Protein AF-A0A8T3DEP7-F1 (afdb_monomer)

Radius of gyration: 29.27 Å; Cα contacts (8 Å, |Δi|>4): 105; chains: 1; bounding box: 73×45×66 Å

Secondary structure (DSSP, 8-state):
-HHHHHHHHHHHHHHHHHHHHHHHHHHHHHHH--BS---TT-S---BHHHHHHHHHHHHHHHHHHHHHHHHHHHHSSPP---S-EEEEEEESS--HHHHHHHHHHHHT---TTEEEEEEE---SGGGHHHHHHHHHHH-TTT--------BTTB--TT--HHHHHHHHHHHHTT-

InterPro domains:
  IPR029044 Nucleotide-diphospho-sugar transferases [G3DSA:3.90.550.10] (83-160)
  IPR029044 Nucleotide-diphospho-sugar transferases [SSF53448] (77-148)

Mean predicted aligned error: 16.48 Å

Solvent-accessible surface area (backbone atoms only — not comparable to full-atom values): 10729 Å² total; per-residue (Å²): 112,73,68,58,53,51,52,52,50,52,48,52,53,50,54,50,53,50,52,51,52,49,52,52,50,46,53,51,36,63,75,63,64,56,62,77,41,83,55,102,75,78,84,60,68,60,21,60,48,52,55,54,52,50,54,50,53,51,53,52,50,50,51,53,52,52,50,52,53,51,52,55,58,60,66,69,53,81,81,77,76,84,54,76,41,78,46,78,45,80,45,62,95,62,58,68,69,58,52,50,52,50,51,54,54,59,69,66,55,87,62,64,59,64,43,82,46,78,46,68,77,61,90,51,84,86,46,51,60,61,56,52,52,46,34,67,72,65,30,71,93,74,46,89,80,82,83,78,75,58,47,102,88,44,82,45,98,81,78,50,74,63,63,57,51,52,51,51,49,61,56,58,77,71,109

Sequence (175 aa):
MKCEKVITYLRVVGTTLFGVSLLVGISTAYIMGYQFITTEHNYFSFGLYGAILVTHLIIQSLFALLEHRKMKRSLETPIKLNKTLALCIAAYQEDPNYLRKCLISVKRLTYPGIKVIMVIDGNGEDDNYMMDIFRDVMGRDKAATYIWKSNYHHRGPEESDEAYLESLQQVSAWS

pLDDT: mean 70.3, std 13.43, range [36.12, 89.25]

Structure (mmCIF, N/CA/C/O backbone):
data_AF-A0A8T3DEP7-F1
#
_entry.id   AF-A0A8T3DEP7-F1
#
loop_
_atom_site.group_PDB
_atom_site.id
_atom_site.type_symbol
_atom_site.label_atom_id
_atom_site.label_alt_id
_atom_site.label_comp_id
_atom_site.label_asym_id
_atom_site.label_entity_id
_atom_site.label_seq_id
_atom_site.pdbx_PDB_ins_code
_atom_site.Cartn_x
_atom_site.Cartn_y
_atom_site.Cartn_z
_atom_site.occupancy
_atom_site.B_iso_or_equiv
_atom_site.auth_seq_id
_atom_site.auth_comp_id
_atom_site.auth_asym_id
_atom_site.auth_atom_id
_atom_site.pdbx_PDB_model_num
ATOM 1 N N . MET A 1 1 ? -17.590 3.681 -16.518 1.00 52.22 1 MET A N 1
ATOM 2 C CA . MET A 1 1 ? -17.838 2.258 -16.864 1.00 52.22 1 MET A CA 1
ATOM 3 C C . MET A 1 1 ? -17.394 1.842 -18.274 1.00 52.22 1 MET A C 1
ATOM 5 O O . MET A 1 1 ? -16.399 1.138 -18.355 1.00 52.22 1 MET A O 1
ATOM 9 N N . LYS A 1 2 ? -18.054 2.218 -19.392 1.00 54.16 2 LYS A N 1
ATOM 10 C CA . LYS A 1 2 ? -17.603 1.780 -20.746 1.00 54.16 2 LYS A CA 1
ATOM 11 C C . LYS A 1 2 ? -16.251 2.389 -21.162 1.00 54.16 2 LYS A C 1
ATOM 13 O O . LYS A 1 2 ? -15.395 1.673 -21.666 1.00 54.16 2 LYS A O 1
ATOM 18 N N . CYS A 1 3 ? -16.036 3.674 -20.875 1.00 56.22 3 CYS A N 1
ATOM 19 C CA . CYS A 1 3 ? -14.812 4.396 -21.249 1.00 56.22 3 CYS A CA 1
ATOM 20 C C . CYS A 1 3 ? -13.556 3.892 -20.503 1.00 56.22 3 CYS A C 1
ATOM 22 O O . CYS A 1 3 ? -12.498 3.741 -21.099 1.00 56.22 3 CYS A O 1
ATOM 24 N N . GLU A 1 4 ? -13.682 3.528 -19.222 1.00 66.62 4 GLU A N 1
ATOM 25 C CA . GLU A 1 4 ? -12.564 2.980 -18.432 1.00 66.62 4 GLU A CA 1
ATOM 26 C C . GLU A 1 4 ? -12.125 1.603 -18.920 1.00 66.62 4 GLU A C 1
ATOM 28 O O . GLU A 1 4 ? -10.931 1.337 -19.007 1.00 66.62 4 GLU A O 1
ATOM 33 N N . LYS A 1 5 ? -13.076 0.739 -19.300 1.00 71.62 5 LYS A N 1
ATOM 34 C CA . LYS A 1 5 ? -12.745 -0.561 -19.894 1.00 71.62 5 LYS A CA 1
ATOM 35 C C . LYS A 1 5 ? -11.987 -0.377 -21.208 1.00 71.62 5 LYS A C 1
ATOM 37 O O . LYS A 1 5 ? -10.967 -1.024 -21.397 1.00 71.62 5 LYS A O 1
ATOM 42 N N . VAL A 1 6 ? -12.428 0.543 -22.070 1.00 77.00 6 VAL A N 1
ATOM 43 C CA . VAL A 1 6 ? -11.753 0.855 -23.345 1.00 77.00 6 VAL A CA 1
ATOM 44 C C . VAL A 1 6 ? -10.330 1.367 -23.121 1.00 77.00 6 VAL A C 1
ATOM 46 O O . VAL A 1 6 ? -9.413 0.892 -23.781 1.00 77.00 6 VAL A O 1
ATOM 49 N N . ILE A 1 7 ? -10.117 2.266 -22.157 1.00 75.94 7 ILE A N 1
ATOM 50 C CA . ILE A 1 7 ? -8.778 2.770 -21.810 1.00 75.94 7 ILE A CA 1
ATOM 51 C C . ILE A 1 7 ? -7.882 1.641 -21.283 1.00 75.94 7 ILE A C 1
ATOM 53 O O . ILE A 1 7 ? -6.716 1.554 -21.664 1.00 75.94 7 ILE A O 1
ATOM 57 N N . THR A 1 8 ? -8.419 0.746 -20.453 1.00 75.44 8 THR A N 1
ATOM 58 C CA . THR A 1 8 ? -7.675 -0.416 -19.949 1.00 75.44 8 THR A CA 1
ATOM 59 C C . THR A 1 8 ? -7.303 -1.378 -21.075 1.00 75.44 8 THR A C 1
ATOM 61 O O . THR A 1 8 ? -6.145 -1.779 -21.162 1.00 75.44 8 THR A O 1
ATOM 64 N N . TYR A 1 9 ? -8.232 -1.698 -21.980 1.00 81.81 9 TYR A N 1
ATOM 65 C CA . TYR A 1 9 ? -7.941 -2.541 -23.143 1.00 81.81 9 TYR A CA 1
ATOM 66 C C . TYR A 1 9 ? -6.912 -1.894 -24.071 1.00 81.81 9 TYR A C 1
ATOM 68 O O . TYR A 1 9 ? -5.957 -2.555 -24.467 1.00 81.81 9 TYR A O 1
ATOM 76 N N . LEU A 1 10 ? -7.045 -0.596 -24.357 1.00 82.38 10 LEU A N 1
ATOM 77 C CA . LEU A 1 10 ? -6.084 0.152 -25.167 1.00 82.38 10 LEU A CA 1
ATOM 78 C C . LEU A 1 10 ? -4.687 0.135 -24.532 1.00 82.38 10 LEU A C 1
ATOM 80 O O . LEU A 1 10 ? -3.691 -0.034 -25.231 1.00 82.38 10 LEU A O 1
ATOM 84 N N . ARG A 1 11 ? -4.608 0.256 -23.202 1.00 80.56 11 ARG A N 1
ATOM 85 C CA . ARG A 1 11 ? -3.347 0.186 -22.458 1.00 80.56 11 ARG A CA 1
ATOM 86 C C . ARG A 1 11 ? -2.716 -1.201 -22.551 1.00 80.56 11 ARG A C 1
ATOM 88 O O . ARG A 1 11 ? -1.531 -1.281 -22.840 1.00 80.56 11 ARG A O 1
ATOM 95 N N . VAL A 1 12 ? -3.492 -2.270 -22.356 1.00 83.12 12 VAL A N 1
ATOM 96 C CA . VAL A 1 12 ? -3.001 -3.659 -22.434 1.00 83.12 12 VAL A CA 1
ATOM 97 C C . VAL A 1 12 ? -2.532 -4.003 -23.848 1.00 83.12 12 VAL A C 1
ATOM 99 O O . VAL A 1 12 ? -1.442 -4.549 -24.023 1.00 83.12 12 VAL A O 1
ATOM 102 N N . VAL A 1 13 ? -3.317 -3.647 -24.866 1.00 87.19 13 VAL A N 1
ATOM 103 C CA . VAL A 1 13 ? -2.948 -3.853 -26.274 1.00 87.19 13 VAL A CA 1
ATOM 104 C C . VAL A 1 13 ? -1.714 -3.020 -26.628 1.00 87.19 13 VAL A C 1
ATOM 106 O O . VAL A 1 13 ? -0.786 -3.529 -27.243 1.00 87.19 13 VAL A O 1
ATOM 109 N N . GLY A 1 14 ? -1.640 -1.768 -26.172 1.00 80.88 14 GLY A N 1
ATOM 110 C CA . GLY A 1 14 ? -0.477 -0.910 -26.392 1.00 80.88 14 GLY A CA 1
ATOM 111 C C . GLY A 1 14 ? 0.804 -1.456 -25.754 1.00 80.88 14 GLY A C 1
ATOM 112 O O . GLY A 1 14 ? 1.837 -1.514 -26.418 1.00 80.88 14 GLY A O 1
ATOM 113 N N . THR A 1 15 ? 0.755 -1.903 -24.494 1.00 83.19 15 THR A N 1
ATOM 114 C CA . THR A 1 15 ? 1.945 -2.433 -23.805 1.00 83.19 15 THR A CA 1
ATOM 115 C C . THR A 1 15 ? 2.404 -3.766 -24.383 1.00 83.19 15 THR A C 1
ATOM 117 O O . THR A 1 15 ? 3.606 -3.996 -24.496 1.00 83.19 15 THR A O 1
ATOM 120 N N . THR A 1 16 ? 1.467 -4.633 -24.782 1.00 82.19 16 THR A N 1
ATOM 121 C CA . THR A 1 16 ? 1.795 -5.917 -25.423 1.00 82.19 16 THR A CA 1
ATOM 122 C C . THR A 1 16 ? 2.392 -5.712 -26.813 1.00 82.19 16 THR A C 1
ATOM 124 O O . THR A 1 16 ? 3.444 -6.272 -27.106 1.00 82.19 16 THR A O 1
ATOM 127 N N . LEU A 1 17 ? 1.796 -4.849 -27.640 1.00 83.81 17 LEU A N 1
ATOM 128 C CA . LEU A 1 17 ? 2.276 -4.566 -28.995 1.00 83.81 17 LEU A CA 1
ATOM 129 C C . LEU A 1 17 ? 3.646 -3.871 -28.981 1.00 83.81 17 LEU A C 1
ATOM 131 O O . LEU A 1 17 ? 4.519 -4.215 -29.776 1.00 83.81 17 LEU A O 1
ATOM 135 N N . PHE A 1 18 ? 3.882 -2.965 -28.028 1.00 81.50 18 PHE A N 1
ATOM 136 C CA . PHE A 1 18 ? 5.202 -2.374 -27.810 1.00 81.50 18 PHE A CA 1
ATOM 137 C C . PHE A 1 18 ? 6.243 -3.417 -27.382 1.00 81.50 18 PHE A C 1
ATOM 139 O O . PHE A 1 18 ? 7.342 -3.430 -27.929 1.00 81.50 18 PHE A O 1
ATOM 146 N N . GLY A 1 19 ? 5.894 -4.324 -26.462 1.00 81.81 19 GLY A N 1
ATOM 147 C CA . GLY A 1 19 ? 6.780 -5.415 -26.043 1.00 81.81 19 GLY A CA 1
ATOM 148 C C . GLY A 1 19 ? 7.158 -6.347 -27.197 1.00 81.81 19 GLY A C 1
ATOM 149 O O . GLY A 1 19 ? 8.331 -6.671 -27.365 1.00 81.81 19 GLY A O 1
ATOM 150 N N . VAL A 1 20 ? 6.188 -6.713 -28.040 1.00 83.06 20 VAL A N 1
ATOM 151 C CA . VAL A 1 20 ? 6.424 -7.525 -29.245 1.00 83.06 20 VAL A CA 1
ATOM 152 C C . VAL A 1 20 ? 7.306 -6.781 -30.248 1.00 83.06 20 VAL A C 1
ATOM 154 O O . VAL A 1 20 ? 8.269 -7.354 -30.747 1.00 83.06 20 VAL A O 1
ATOM 157 N N . SER A 1 21 ? 7.031 -5.499 -30.507 1.00 80.50 21 SER A N 1
ATOM 158 C CA . SER A 1 21 ? 7.846 -4.667 -31.404 1.00 80.50 21 SER A CA 1
ATOM 159 C C . SER A 1 21 ? 9.299 -4.568 -30.930 1.00 80.50 21 SER A C 1
ATOM 161 O O . SER A 1 21 ? 10.231 -4.683 -31.723 1.00 80.50 21 SER A O 1
ATOM 163 N N . LEU A 1 22 ? 9.506 -4.439 -29.620 1.00 81.00 22 LEU A N 1
ATOM 164 C CA . LEU A 1 22 ? 10.830 -4.364 -29.017 1.00 81.00 22 LEU A CA 1
ATOM 165 C C . LEU A 1 22 ? 11.570 -5.704 -29.101 1.00 81.00 22 LEU A C 1
ATOM 167 O O . LEU A 1 22 ? 12.740 -5.725 -29.473 1.00 81.00 22 LEU A O 1
ATOM 171 N N . LEU A 1 23 ? 10.885 -6.821 -28.840 1.00 80.62 23 LEU A N 1
ATOM 172 C CA . LEU A 1 23 ? 11.451 -8.163 -28.996 1.00 80.62 23 LEU A CA 1
ATOM 173 C C . LEU A 1 23 ? 11.870 -8.421 -30.448 1.00 80.62 23 LEU A C 1
ATOM 175 O O . LEU A 1 23 ? 12.997 -8.838 -30.693 1.00 80.62 23 LEU A O 1
ATOM 179 N N . VAL A 1 24 ? 11.013 -8.077 -31.412 1.00 80.38 24 VAL A N 1
ATOM 180 C CA . VAL A 1 24 ? 11.328 -8.171 -32.845 1.00 80.38 24 VAL A CA 1
ATOM 181 C C . VAL A 1 24 ? 12.489 -7.242 -33.222 1.00 80.38 24 VAL A C 1
ATOM 183 O O . VAL A 1 24 ? 13.382 -7.649 -33.964 1.00 80.38 24 VAL A O 1
ATOM 186 N N . GLY A 1 25 ? 12.534 -6.020 -32.689 1.00 74.69 25 GLY A N 1
ATOM 187 C CA . GLY A 1 25 ? 13.623 -5.069 -32.924 1.00 74.69 25 GLY A CA 1
ATOM 188 C C . GLY A 1 25 ? 14.971 -5.549 -32.375 1.00 74.69 25 GLY A C 1
ATOM 189 O O . GLY A 1 25 ? 15.991 -5.435 -33.050 1.00 74.69 25 GLY A O 1
ATOM 190 N N . ILE A 1 26 ? 14.982 -6.156 -31.186 1.00 73.25 26 ILE A N 1
ATOM 191 C CA . ILE A 1 26 ? 16.187 -6.759 -30.603 1.00 73.25 26 ILE A CA 1
ATOM 192 C C . ILE A 1 26 ? 16.615 -7.989 -31.408 1.00 73.25 26 ILE A C 1
ATOM 194 O O . ILE A 1 26 ? 17.789 -8.109 -31.750 1.00 73.25 26 ILE A O 1
ATOM 198 N N . SER A 1 27 ? 15.684 -8.886 -31.746 1.00 73.00 27 SER A N 1
ATOM 199 C CA . SER A 1 27 ? 15.985 -10.088 -32.530 1.00 73.00 27 SER A CA 1
ATOM 200 C C . SER A 1 27 ? 16.519 -9.747 -33.922 1.00 73.00 27 SER A C 1
ATOM 202 O O . SER A 1 27 ? 17.492 -10.350 -34.362 1.00 73.00 27 SER A O 1
ATOM 204 N N . THR A 1 28 ? 15.947 -8.751 -34.604 1.00 67.62 28 THR A N 1
ATOM 205 C CA . THR A 1 28 ? 16.440 -8.306 -35.919 1.00 67.62 28 THR A CA 1
ATOM 206 C C . THR A 1 28 ? 17.802 -7.620 -35.818 1.00 67.62 28 THR A C 1
ATOM 208 O O . THR A 1 28 ? 18.677 -7.916 -36.628 1.00 67.62 28 THR A O 1
ATOM 211 N N . ALA A 1 29 ? 18.036 -6.783 -34.800 1.00 68.94 29 ALA A N 1
ATOM 212 C CA . ALA A 1 29 ? 19.349 -6.182 -34.549 1.00 68.94 29 ALA A CA 1
ATOM 213 C C . ALA A 1 29 ? 20.428 -7.233 -34.228 1.00 68.94 29 ALA A C 1
ATOM 215 O O . ALA A 1 29 ? 21.566 -7.093 -34.672 1.00 68.94 29 ALA A O 1
ATOM 216 N N . TYR A 1 30 ? 20.068 -8.293 -33.498 1.00 66.50 30 TYR A N 1
ATOM 217 C CA . TYR A 1 30 ? 20.959 -9.410 -33.181 1.00 66.50 30 TYR A CA 1
ATOM 218 C C . TYR A 1 30 ? 21.316 -10.235 -34.424 1.00 66.50 30 TYR A C 1
ATOM 220 O O . TYR A 1 30 ? 22.483 -10.544 -34.637 1.00 66.50 30 TYR A O 1
ATOM 228 N N . ILE A 1 31 ? 20.327 -10.548 -35.268 1.00 68.69 31 ILE A N 1
ATOM 229 C CA . ILE A 1 31 ? 20.531 -11.336 -36.494 1.00 68.69 31 ILE A CA 1
ATOM 230 C C . ILE A 1 31 ? 21.321 -10.542 -37.547 1.00 68.69 31 ILE A C 1
ATOM 232 O O . ILE A 1 31 ? 22.136 -11.120 -38.258 1.00 68.69 31 ILE A O 1
ATOM 236 N N . MET A 1 32 ? 21.094 -9.227 -37.654 1.00 64.25 32 MET A N 1
ATOM 237 C CA . MET A 1 32 ? 21.678 -8.392 -38.715 1.00 64.25 32 MET A CA 1
ATOM 238 C C . MET A 1 32 ? 23.014 -7.735 -38.346 1.00 64.25 32 MET A C 1
ATOM 240 O O . MET A 1 32 ? 23.672 -7.192 -39.228 1.00 64.25 32 MET A O 1
ATOM 244 N N . GLY A 1 33 ? 23.430 -7.750 -37.074 1.00 57.81 33 GLY A N 1
ATOM 245 C CA . GLY A 1 33 ? 24.785 -7.357 -36.657 1.00 57.81 33 GLY A CA 1
ATOM 246 C C . GLY A 1 33 ? 25.229 -5.925 -37.009 1.00 57.81 33 GLY A C 1
ATOM 247 O O . GLY A 1 33 ? 26.424 -5.647 -37.002 1.00 57.81 33 GLY A O 1
ATOM 248 N N . TYR A 1 34 ? 24.312 -5.005 -37.332 1.00 58.59 34 TYR A N 1
ATOM 249 C CA . TYR A 1 34 ? 24.661 -3.671 -37.840 1.00 58.59 34 TYR A CA 1
ATOM 250 C C . TYR A 1 34 ? 25.275 -2.769 -36.747 1.00 58.59 34 TYR A C 1
ATOM 252 O O . TYR A 1 34 ? 24.580 -2.257 -35.859 1.00 58.59 34 TYR A O 1
ATOM 260 N N . GLN A 1 35 ? 26.591 -2.554 -36.832 1.00 55.34 35 GLN A N 1
ATOM 261 C CA . GLN A 1 35 ? 27.362 -1.599 -36.029 1.00 55.34 35 GLN A CA 1
ATOM 262 C C . GLN A 1 35 ? 27.431 -0.254 -36.772 1.00 55.34 35 GLN A C 1
ATOM 264 O O . GLN A 1 35 ? 28.099 -0.143 -37.793 1.00 55.34 35 GLN A O 1
ATOM 269 N N . PHE A 1 36 ? 26.729 0.775 -36.285 1.00 53.78 36 PHE A N 1
ATOM 270 C CA . PHE A 1 36 ? 26.679 2.089 -36.950 1.00 53.78 36 PHE A CA 1
ATOM 271 C C . PHE A 1 36 ? 27.874 3.004 -36.625 1.00 53.78 36 PHE A C 1
ATOM 273 O O . PHE A 1 36 ? 28.104 3.973 -37.341 1.00 53.78 36 PHE A O 1
ATOM 280 N N . ILE A 1 37 ? 28.643 2.715 -35.569 1.00 49.06 37 ILE A N 1
ATOM 281 C CA . ILE A 1 37 ? 29.860 3.456 -35.210 1.00 49.06 37 ILE A CA 1
ATOM 282 C C . ILE A 1 37 ? 30.945 2.439 -34.856 1.00 49.06 37 ILE A C 1
ATOM 284 O O . ILE A 1 37 ? 30.855 1.768 -33.828 1.00 49.06 37 ILE A O 1
ATOM 288 N N . THR A 1 38 ? 31.958 2.327 -35.713 1.00 47.84 38 THR A N 1
ATOM 289 C CA . THR A 1 38 ? 33.195 1.583 -35.457 1.00 47.84 38 THR A CA 1
ATOM 290 C C . THR A 1 38 ? 34.328 2.584 -35.243 1.00 47.84 38 THR A C 1
ATOM 292 O O . THR A 1 38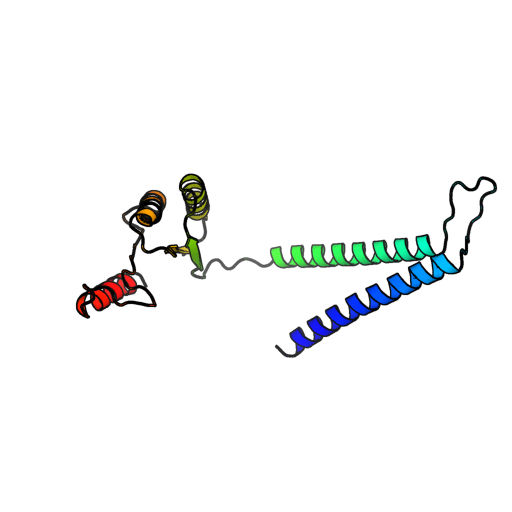 ? 34.795 3.204 -36.195 1.00 47.84 38 THR A O 1
ATOM 295 N N . THR A 1 39 ? 34.772 2.757 -33.998 1.00 54.41 39 THR A N 1
ATOM 296 C CA . THR A 1 39 ? 36.091 3.344 -33.703 1.00 54.41 39 THR A CA 1
ATOM 297 C C . THR A 1 39 ? 37.128 2.223 -33.789 1.00 54.41 39 THR A C 1
ATOM 299 O O . THR A 1 39 ? 36.852 1.126 -33.301 1.00 54.41 39 THR A O 1
ATOM 302 N N . GLU A 1 40 ? 38.310 2.495 -34.357 1.00 53.62 40 GLU A N 1
ATOM 303 C CA . GLU A 1 40 ? 39.394 1.534 -34.676 1.00 53.62 40 GLU A CA 1
ATOM 304 C C . GLU A 1 40 ? 39.823 0.571 -33.542 1.00 53.62 40 GLU A C 1
ATOM 306 O O . GLU A 1 40 ? 40.519 -0.407 -33.798 1.00 53.62 40 GLU A O 1
ATOM 311 N N . HIS A 1 41 ? 39.376 0.780 -32.299 1.00 51.50 41 HIS A N 1
ATOM 312 C CA . HIS A 1 41 ? 39.701 -0.057 -31.141 1.00 51.50 41 HIS A CA 1
ATOM 313 C C . HIS A 1 41 ? 38.533 -0.857 -30.527 1.00 51.50 41 HIS A C 1
ATOM 315 O O . HIS A 1 41 ? 38.689 -1.377 -29.431 1.00 51.50 41 HIS A O 1
ATOM 321 N N . ASN A 1 42 ? 37.379 -1.017 -31.189 1.00 52.88 42 ASN A N 1
ATOM 322 C CA . ASN A 1 42 ? 36.317 -1.969 -30.782 1.00 52.88 42 ASN A CA 1
ATOM 323 C C . ASN A 1 42 ? 35.772 -1.867 -29.330 1.00 52.88 42 ASN A C 1
ATOM 325 O O . ASN A 1 42 ? 35.063 -2.766 -28.883 1.00 52.88 42 ASN A O 1
ATOM 329 N N . TYR A 1 43 ? 36.020 -0.783 -28.586 1.00 51.94 43 TYR A N 1
ATOM 330 C CA . TYR A 1 43 ? 35.523 -0.652 -27.205 1.00 51.94 43 TYR A CA 1
ATOM 331 C C . TYR A 1 43 ? 34.070 -0.162 -27.101 1.00 51.94 43 TYR A C 1
ATOM 333 O O . TYR A 1 43 ? 33.421 -0.394 -26.084 1.00 51.94 43 TYR A O 1
ATOM 341 N N . PHE A 1 44 ? 33.534 0.495 -28.135 1.00 48.97 44 PHE A N 1
ATOM 342 C CA . PHE A 1 44 ? 32.168 1.025 -28.134 1.00 48.97 44 PHE A CA 1
ATOM 343 C C . PHE A 1 44 ? 31.492 0.793 -29.484 1.00 48.97 44 PHE A C 1
ATOM 345 O O . PHE A 1 44 ? 31.792 1.464 -30.465 1.00 48.97 44 PHE A O 1
ATOM 352 N N . SER A 1 45 ? 30.556 -0.154 -29.520 1.00 53.75 45 SER A N 1
ATOM 353 C CA . SER A 1 45 ? 29.670 -0.383 -30.664 1.00 53.75 45 SER A CA 1
ATOM 354 C C . SER A 1 45 ? 28.281 0.158 -30.327 1.00 53.75 45 SER A C 1
ATOM 356 O O . SER A 1 45 ? 27.482 -0.537 -29.699 1.00 53.75 45 SER A O 1
ATOM 358 N N . PHE A 1 46 ? 27.969 1.397 -30.716 1.00 61.06 46 PHE A N 1
ATOM 359 C CA . PHE A 1 46 ? 26.595 1.910 -30.621 1.00 61.06 46 PHE A CA 1
ATOM 360 C C . PHE A 1 46 ? 25.778 1.345 -31.795 1.00 61.06 46 PHE A C 1
ATOM 362 O O . PHE A 1 46 ? 25.614 1.973 -32.838 1.00 61.06 46 PHE A O 1
ATOM 369 N N . GLY A 1 47 ? 25.369 0.081 -31.669 1.00 65.88 47 GLY A N 1
ATOM 370 C CA . GLY A 1 47 ? 24.566 -0.620 -32.672 1.00 65.88 47 GLY A CA 1
ATOM 371 C C . GLY A 1 47 ? 23.086 -0.236 -32.616 1.00 65.88 47 GLY A C 1
ATOM 372 O O . GLY A 1 47 ? 22.626 0.398 -31.663 1.00 65.88 47 GLY A O 1
ATOM 373 N N . LEU A 1 48 ? 22.314 -0.695 -33.606 1.00 65.88 48 LEU A N 1
ATOM 374 C CA . LEU A 1 48 ? 20.851 -0.524 -33.669 1.00 65.88 48 LEU A CA 1
ATOM 375 C C . LEU A 1 48 ? 20.149 -0.915 -32.353 1.00 65.88 48 LEU A C 1
ATOM 377 O O . LEU A 1 48 ? 19.200 -0.268 -31.918 1.00 65.88 48 LEU A O 1
ATOM 381 N N . TYR A 1 49 ? 20.674 -1.943 -31.684 1.00 69.62 49 TYR A N 1
ATOM 382 C CA . TYR A 1 49 ? 20.230 -2.405 -30.371 1.00 69.62 49 TYR A CA 1
ATOM 383 C C . TYR A 1 49 ? 20.312 -1.321 -29.283 1.00 69.62 49 TYR A C 1
ATOM 385 O O . TYR A 1 49 ? 19.357 -1.119 -28.534 1.00 69.62 49 TYR A O 1
ATOM 393 N N . GLY A 1 50 ? 21.427 -0.585 -29.223 1.00 69.94 50 GLY A N 1
ATOM 394 C CA . GLY A 1 50 ? 21.614 0.508 -28.268 1.00 69.94 50 GLY A CA 1
ATOM 395 C C . GLY A 1 50 ? 20.624 1.647 -28.505 1.00 69.94 50 GLY A C 1
ATOM 396 O O . GLY A 1 50 ? 20.058 2.171 -27.549 1.00 69.94 50 GLY A O 1
ATOM 397 N N . ALA A 1 51 ? 20.337 1.969 -29.770 1.00 73.50 51 ALA A N 1
ATOM 398 C CA . ALA A 1 51 ? 19.334 2.972 -30.120 1.00 73.50 51 ALA A CA 1
ATOM 399 C C . ALA A 1 51 ? 17.925 2.564 -29.649 1.00 73.50 51 ALA A C 1
ATOM 401 O O . ALA A 1 51 ? 17.248 3.358 -28.998 1.00 73.50 51 ALA A O 1
ATOM 402 N N . ILE A 1 52 ? 17.517 1.311 -29.892 1.00 74.81 52 ILE A N 1
ATOM 403 C CA . ILE A 1 52 ? 16.216 0.780 -29.447 1.00 74.81 52 ILE A CA 1
ATOM 404 C C . ILE A 1 52 ? 16.105 0.802 -27.915 1.00 74.81 52 ILE A C 1
ATOM 406 O O . ILE A 1 52 ? 15.084 1.239 -27.376 1.00 74.81 52 ILE A O 1
ATOM 410 N N . LEU A 1 53 ? 17.156 0.386 -27.199 1.00 77.06 53 LEU A N 1
ATOM 411 C CA . LEU A 1 53 ? 17.176 0.425 -25.735 1.00 77.06 53 LEU A CA 1
ATOM 412 C C . LEU A 1 53 ? 17.106 1.851 -25.182 1.00 77.06 53 LEU A C 1
ATOM 414 O O . LEU A 1 53 ? 16.346 2.104 -24.250 1.00 77.06 53 LEU A O 1
ATOM 418 N N . VAL A 1 54 ? 17.852 2.796 -25.756 1.00 78.75 54 VAL A N 1
ATOM 419 C CA . VAL A 1 54 ? 17.807 4.202 -25.329 1.00 78.75 54 VAL A CA 1
ATOM 420 C C . VAL A 1 54 ? 16.413 4.787 -25.555 1.00 78.75 54 VAL A C 1
ATOM 422 O O . VAL A 1 54 ? 15.866 5.416 -24.650 1.00 78.75 54 VAL A O 1
ATOM 425 N N . THR A 1 55 ? 15.783 4.524 -26.705 1.00 81.38 55 THR A N 1
ATOM 426 C CA . THR A 1 55 ? 14.392 4.932 -26.955 1.00 81.38 55 THR A CA 1
ATOM 427 C C . THR A 1 55 ? 13.434 4.339 -25.920 1.00 81.38 55 THR A C 1
ATOM 429 O O . THR A 1 55 ? 12.576 5.052 -25.398 1.00 81.38 55 THR A O 1
ATOM 432 N N . HIS A 1 56 ? 13.599 3.063 -25.567 1.00 82.31 56 HIS A N 1
ATOM 433 C CA . HIS A 1 56 ? 12.781 2.415 -24.546 1.00 82.31 56 HIS A CA 1
ATOM 434 C C . HIS A 1 56 ? 12.927 3.073 -23.171 1.00 82.31 56 HIS A C 1
ATOM 436 O O . HIS A 1 56 ? 11.922 3.403 -22.538 1.00 82.31 56 HIS A O 1
ATOM 442 N N . LEU A 1 57 ? 14.163 3.321 -22.735 1.00 80.62 57 LEU A N 1
ATOM 443 C CA . LEU A 1 57 ? 14.443 3.968 -21.454 1.00 80.62 57 LEU A CA 1
ATOM 444 C C . LEU A 1 57 ? 13.874 5.391 -21.398 1.00 80.62 57 LEU A C 1
ATOM 446 O O . LEU A 1 57 ? 13.313 5.787 -20.375 1.00 80.62 57 LEU A O 1
ATOM 450 N N . ILE A 1 58 ? 13.947 6.143 -22.501 1.00 84.56 58 ILE A N 1
ATOM 451 C CA . ILE A 1 58 ? 13.339 7.477 -22.598 1.00 84.56 58 ILE A CA 1
ATOM 452 C C . ILE A 1 58 ? 11.820 7.386 -22.418 1.00 84.56 58 ILE A C 1
ATOM 454 O O . ILE A 1 58 ? 11.254 8.130 -21.618 1.00 84.56 58 ILE A O 1
ATOM 458 N N . ILE A 1 59 ? 11.154 6.451 -23.103 1.00 85.06 59 ILE A N 1
ATOM 459 C CA . ILE A 1 59 ? 9.700 6.262 -22.994 1.00 85.06 59 ILE A CA 1
ATOM 460 C C . ILE A 1 59 ? 9.301 5.859 -21.565 1.00 85.06 59 ILE A C 1
ATOM 462 O O . ILE A 1 59 ? 8.364 6.433 -21.006 1.00 85.06 59 ILE A O 1
ATOM 466 N N . GLN A 1 60 ? 10.017 4.917 -20.944 1.00 86.38 60 GLN A N 1
ATOM 467 C CA . GLN A 1 60 ? 9.765 4.507 -19.557 1.00 86.38 60 GLN A CA 1
ATOM 468 C C . GLN A 1 60 ? 9.943 5.668 -18.572 1.00 86.38 60 GLN A C 1
ATOM 470 O O . GLN A 1 60 ? 9.095 5.874 -17.703 1.00 86.38 60 GLN A O 1
ATOM 475 N N . SER A 1 61 ? 11.004 6.461 -18.738 1.00 87.25 61 SER A N 1
ATOM 476 C CA . SER A 1 61 ? 11.270 7.646 -17.919 1.00 87.25 61 SER A CA 1
ATOM 477 C C . SER A 1 61 ? 10.165 8.697 -18.063 1.00 87.25 61 SER A C 1
ATOM 479 O O . SER A 1 61 ? 9.672 9.224 -17.065 1.00 87.25 61 SER A O 1
ATOM 481 N N . LEU A 1 62 ? 9.686 8.946 -19.286 1.00 84.44 62 LEU A N 1
ATOM 482 C CA . LEU A 1 62 ? 8.568 9.859 -19.537 1.00 84.44 62 LEU A CA 1
ATOM 483 C C . LEU A 1 62 ? 7.286 9.400 -18.833 1.00 84.44 62 LEU A C 1
ATOM 485 O O . LEU A 1 62 ? 6.642 10.208 -18.165 1.00 84.44 62 LEU A O 1
ATOM 489 N N . PHE A 1 63 ? 6.926 8.116 -18.925 1.00 89.25 63 PHE A N 1
ATOM 490 C CA . PHE A 1 63 ? 5.748 7.595 -18.224 1.00 89.25 63 PHE A CA 1
ATOM 491 C C . PHE A 1 63 ? 5.892 7.669 -16.704 1.00 89.25 63 PHE A C 1
ATOM 493 O O . PHE A 1 63 ? 4.940 8.065 -16.029 1.00 89.25 63 PHE A O 1
ATOM 500 N N . ALA A 1 64 ? 7.074 7.361 -16.168 1.00 86.00 64 ALA A N 1
ATOM 501 C CA . ALA A 1 64 ? 7.351 7.502 -14.744 1.00 86.00 64 ALA A CA 1
ATOM 502 C C . ALA A 1 64 ? 7.200 8.964 -14.283 1.00 86.00 64 ALA A C 1
ATOM 504 O O . ALA A 1 64 ? 6.562 9.231 -13.264 1.00 86.00 64 ALA A O 1
ATOM 505 N N . LEU A 1 65 ? 7.709 9.926 -15.061 1.00 86.19 65 LEU A N 1
ATOM 506 C CA . LEU A 1 65 ? 7.571 11.355 -14.770 1.00 86.19 65 LEU A CA 1
ATOM 507 C C . LEU A 1 65 ? 6.116 11.835 -14.856 1.00 86.19 65 LEU A C 1
ATOM 509 O O . LEU A 1 65 ? 5.679 12.613 -14.006 1.00 86.19 65 LEU A O 1
ATOM 513 N N . LEU A 1 66 ? 5.353 11.387 -15.856 1.00 85.56 66 LEU A N 1
ATOM 514 C CA . LEU A 1 66 ? 3.942 11.748 -16.009 1.00 85.56 66 LEU A CA 1
ATOM 515 C C . LEU A 1 66 ? 3.082 11.189 -14.868 1.00 85.56 66 LEU A C 1
ATOM 517 O O . LEU A 1 66 ? 2.285 11.937 -14.297 1.00 85.56 66 LEU A O 1
ATOM 521 N N . GLU A 1 67 ? 3.270 9.921 -14.492 1.00 87.94 67 GLU A N 1
ATOM 522 C CA . GLU A 1 67 ? 2.541 9.318 -13.370 1.00 87.94 67 GLU A CA 1
ATOM 523 C C . GLU A 1 67 ? 2.929 9.990 -12.049 1.00 87.94 67 GLU A C 1
ATOM 525 O O . GLU A 1 67 ? 2.054 10.330 -11.255 1.00 87.94 67 GLU A O 1
ATOM 530 N N . HIS A 1 68 ? 4.212 10.313 -11.848 1.00 85.69 68 HIS A N 1
ATOM 531 C CA . HIS A 1 68 ? 4.653 11.060 -10.667 1.00 85.69 68 HIS A CA 1
ATOM 532 C C . HIS A 1 68 ? 3.997 12.441 -10.569 1.00 85.69 68 HIS A C 1
ATOM 534 O O . HIS A 1 68 ? 3.531 12.841 -9.500 1.00 85.69 68 HIS A O 1
ATOM 540 N N . ARG A 1 69 ? 3.890 13.173 -11.687 1.00 84.00 69 ARG A N 1
ATOM 541 C CA . ARG A 1 69 ? 3.182 14.466 -11.718 1.00 84.00 69 ARG A CA 1
ATOM 542 C C . ARG A 1 69 ? 1.688 14.305 -11.443 1.00 84.00 69 ARG A C 1
ATOM 544 O O . ARG A 1 69 ? 1.115 15.125 -10.727 1.00 84.00 69 ARG A O 1
ATOM 551 N N . LYS A 1 70 ? 1.060 13.252 -11.969 1.00 84.12 70 LYS A N 1
ATOM 552 C CA . LYS A 1 70 ? -0.352 12.940 -11.717 1.00 84.12 70 LYS A CA 1
ATOM 553 C C . LYS A 1 70 ? -0.606 12.593 -10.246 1.00 84.12 70 LYS A C 1
ATOM 555 O O . LYS A 1 70 ? -1.545 13.132 -9.666 1.00 84.12 70 LYS A O 1
ATOM 560 N N . MET A 1 71 ? 0.239 11.763 -9.631 1.00 80.62 71 MET A N 1
ATOM 561 C CA . MET A 1 71 ? 0.144 11.430 -8.205 1.00 80.62 71 MET A CA 1
ATOM 562 C C . MET A 1 71 ? 0.286 12.677 -7.331 1.00 80.62 71 MET A C 1
ATOM 564 O O . MET A 1 71 ? -0.542 12.890 -6.450 1.00 80.62 71 MET A O 1
ATOM 568 N N . LYS A 1 72 ? 1.267 13.549 -7.619 1.00 81.06 72 LYS A N 1
ATOM 569 C CA . LYS A 1 72 ? 1.418 14.830 -6.907 1.00 81.06 72 LYS A CA 1
ATOM 570 C C . LYS A 1 72 ? 0.149 15.679 -6.972 1.00 81.06 72 LYS A C 1
ATOM 572 O O . LYS A 1 72 ? -0.309 16.157 -5.944 1.00 81.06 72 LYS A O 1
ATOM 577 N N . ARG A 1 73 ? -0.473 15.784 -8.149 1.00 77.25 73 ARG A N 1
ATOM 578 C CA . ARG A 1 73 ? -1.731 16.524 -8.323 1.00 77.25 73 ARG A CA 1
ATOM 579 C C . ARG A 1 73 ? -2.913 15.890 -7.578 1.00 77.25 73 ARG A C 1
ATOM 581 O O . ARG A 1 73 ? -3.807 16.599 -7.135 1.00 77.25 73 ARG A O 1
ATOM 588 N N . SER A 1 74 ? -2.926 14.564 -7.422 1.00 70.19 74 SER A N 1
ATOM 589 C CA . SER A 1 74 ? -3.943 13.861 -6.627 1.00 70.19 74 SER A CA 1
ATOM 590 C C . SER A 1 74 ? -3.763 14.049 -5.119 1.00 70.19 74 SER A C 1
ATOM 592 O O . SER A 1 74 ? -4.734 13.916 -4.384 1.00 70.19 74 SER A O 1
ATOM 594 N N . LEU A 1 75 ? -2.550 14.345 -4.644 1.00 69.31 75 LEU A N 1
ATOM 595 C CA . LEU A 1 75 ? -2.293 14.657 -3.233 1.00 69.31 75 LEU A CA 1
ATOM 596 C C . LEU A 1 75 ? -2.738 16.081 -2.865 1.00 69.31 75 LEU A C 1
ATOM 598 O O . LEU A 1 75 ? -3.071 16.335 -1.713 1.00 69.31 75 LEU A O 1
ATOM 602 N N . GLU A 1 76 ? -2.786 16.995 -3.838 1.00 67.06 76 GLU A N 1
ATOM 603 C CA . GLU A 1 76 ? -3.251 18.379 -3.649 1.00 67.06 76 GLU A CA 1
ATOM 604 C C . GLU A 1 76 ? -4.774 18.492 -3.482 1.00 67.06 76 GLU A C 1
ATOM 606 O O . GLU A 1 76 ? -5.275 19.551 -3.100 1.00 67.06 76 GLU A O 1
ATOM 611 N N . THR A 1 77 ? -5.543 17.427 -3.746 1.00 68.44 77 THR A N 1
ATOM 612 C CA . THR A 1 77 ? -6.983 17.458 -3.478 1.00 68.44 77 THR A CA 1
ATOM 613 C C . THR A 1 77 ? -7.225 17.422 -1.967 1.00 68.44 77 THR A C 1
ATOM 615 O O . THR A 1 77 ? -6.809 16.457 -1.320 1.00 68.44 77 THR A O 1
ATOM 618 N N . PRO A 1 78 ? -7.912 18.421 -1.382 1.00 64.19 78 PRO A N 1
ATOM 619 C CA . PRO A 1 78 ? -8.150 18.454 0.053 1.00 64.19 78 PRO A CA 1
ATOM 620 C C . PRO A 1 78 ? -8.986 17.242 0.468 1.00 64.19 78 PRO A C 1
ATOM 622 O O . PRO A 1 78 ? -10.103 17.033 -0.018 1.00 64.19 78 PRO A O 1
ATOM 625 N N . ILE A 1 79 ? -8.436 16.434 1.375 1.00 64.94 79 ILE A N 1
ATOM 626 C CA . ILE A 1 79 ? -9.130 15.278 1.936 1.00 64.94 79 ILE A CA 1
ATOM 627 C C . ILE A 1 79 ? -10.297 15.822 2.766 1.00 64.94 79 ILE A C 1
ATOM 629 O O . ILE A 1 79 ? -10.106 16.543 3.743 1.00 64.94 79 ILE A O 1
ATOM 633 N N . LYS A 1 80 ? -11.532 15.502 2.374 1.00 63.91 80 LYS A N 1
ATOM 634 C CA . LYS A 1 80 ? -12.720 15.819 3.176 1.00 63.91 80 LYS A CA 1
ATOM 635 C C . LYS A 1 80 ? -12.852 14.767 4.283 1.00 63.91 80 LYS A C 1
ATOM 637 O O . LYS A 1 80 ? -13.374 13.685 4.027 1.00 63.91 80 LYS A O 1
ATOM 642 N N . LEU A 1 81 ? -12.402 15.078 5.501 1.00 65.44 81 LEU A N 1
ATOM 643 C CA . LEU A 1 81 ? -12.466 14.197 6.686 1.00 65.44 81 LEU A CA 1
ATOM 644 C C . LEU A 1 81 ? -13.875 14.128 7.332 1.00 65.44 81 LEU A C 1
ATOM 646 O O . LEU A 1 81 ? -14.004 13.905 8.527 1.00 65.44 81 LEU A O 1
ATOM 650 N N . ASN A 1 82 ? -14.949 14.309 6.556 1.00 67.94 82 ASN A N 1
ATOM 651 C CA . ASN A 1 82 ? -16.329 14.315 7.075 1.00 67.94 82 ASN A CA 1
ATOM 652 C C . ASN A 1 82 ? -17.049 12.969 6.908 1.00 67.94 82 ASN A C 1
ATOM 654 O O . ASN A 1 82 ? -18.268 12.903 7.050 1.00 67.94 82 ASN A O 1
ATOM 658 N N . LYS A 1 83 ? -16.336 11.908 6.524 1.00 75.06 83 LYS A N 1
ATOM 659 C CA . LYS A 1 83 ? -16.936 10.596 6.271 1.00 75.06 83 LYS A CA 1
ATOM 660 C C . LYS A 1 83 ? -16.537 9.624 7.367 1.00 75.06 83 LYS A C 1
ATOM 662 O O . LYS A 1 83 ? -15.383 9.591 7.759 1.00 75.06 83 LYS A O 1
ATOM 667 N N . THR A 1 84 ? -17.478 8.807 7.817 1.00 77.25 84 THR A N 1
ATOM 668 C CA . THR A 1 84 ? -17.189 7.664 8.687 1.00 77.25 84 THR A CA 1
ATOM 669 C C . THR A 1 84 ? -16.383 6.629 7.904 1.00 77.25 84 THR A C 1
ATOM 671 O O . THR A 1 84 ? -16.704 6.341 6.748 1.00 77.25 84 THR A O 1
ATOM 674 N N . LEU A 1 85 ? -15.343 6.070 8.523 1.00 79.31 85 LEU A N 1
ATOM 675 C CA . LEU A 1 85 ? -14.495 5.046 7.917 1.00 79.31 85 LEU A CA 1
ATOM 676 C C .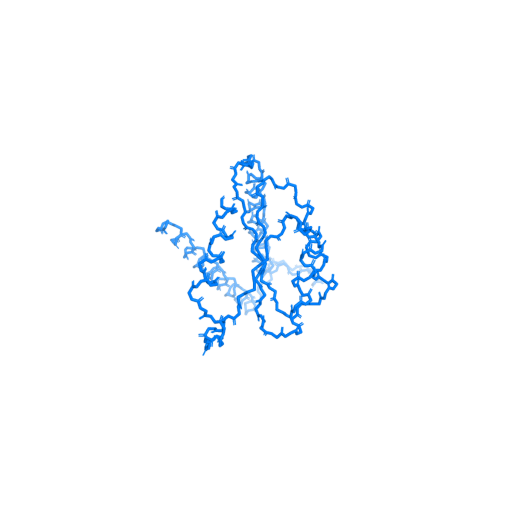 LEU A 1 85 ? -14.574 3.770 8.748 1.00 79.31 85 LEU A C 1
ATOM 678 O O . LEU A 1 85 ? -14.299 3.797 9.942 1.00 79.31 85 LEU A O 1
ATOM 682 N N . ALA A 1 86 ? -14.936 2.656 8.120 1.00 82.69 86 ALA A N 1
ATOM 683 C CA . ALA A 1 86 ? -14.866 1.343 8.745 1.00 82.69 86 ALA A CA 1
ATOM 684 C C . ALA A 1 86 ? -13.556 0.660 8.331 1.00 82.69 86 ALA A C 1
ATOM 686 O O . ALA A 1 86 ? -13.318 0.447 7.143 1.00 82.69 86 ALA A O 1
ATOM 687 N N . LEU A 1 87 ? -12.704 0.336 9.302 1.00 83.12 87 LEU A N 1
ATOM 688 C CA . LEU A 1 87 ? -11.492 -0.448 9.098 1.00 83.12 87 LEU A CA 1
ATOM 689 C C . LEU A 1 87 ? -11.777 -1.898 9.485 1.00 83.12 87 LEU A C 1
ATOM 691 O O . LEU A 1 87 ? -11.959 -2.188 10.664 1.00 83.12 87 LEU A O 1
ATOM 695 N N . CYS A 1 88 ? -11.807 -2.787 8.496 1.00 85.19 88 CYS A N 1
ATOM 696 C CA . CYS A 1 88 ? -11.974 -4.220 8.714 1.00 85.19 88 CYS A CA 1
ATOM 697 C C . CYS A 1 88 ? -10.603 -4.903 8.798 1.00 85.19 88 CYS A C 1
ATOM 699 O O . CYS A 1 88 ? -9.778 -4.732 7.899 1.00 85.19 88 CYS A O 1
ATOM 701 N N . ILE A 1 89 ? -10.368 -5.660 9.869 1.00 84.25 89 ILE A N 1
ATOM 702 C CA . ILE A 1 89 ? -9.160 -6.456 10.098 1.00 84.25 89 ILE A CA 1
ATOM 703 C C . ILE A 1 89 ? -9.599 -7.914 10.207 1.00 84.25 89 ILE A C 1
ATOM 705 O O . ILE A 1 89 ? -10.264 -8.280 11.171 1.00 84.25 89 ILE A O 1
ATOM 709 N N . ALA A 1 90 ? -9.241 -8.738 9.228 1.00 85.56 90 ALA A N 1
ATOM 710 C CA . ALA A 1 90 ? -9.381 -10.185 9.341 1.00 85.56 90 ALA A CA 1
ATOM 711 C C . ALA A 1 90 ? -8.115 -10.750 9.999 1.00 85.56 90 ALA A C 1
ATOM 713 O O . ALA A 1 90 ? -7.012 -10.381 9.594 1.00 85.56 90 ALA A O 1
ATOM 714 N N . ALA A 1 91 ? -8.274 -11.599 11.009 1.00 81.44 91 ALA A N 1
ATOM 715 C CA . ALA A 1 91 ? -7.179 -12.245 11.723 1.00 81.44 91 ALA A CA 1
ATOM 716 C C . ALA A 1 91 ? -7.431 -13.755 11.819 1.00 81.44 91 ALA A C 1
ATOM 718 O O . ALA A 1 91 ? -8.539 -14.182 12.143 1.00 81.44 91 ALA A O 1
ATOM 719 N N . TYR A 1 92 ? -6.397 -14.552 11.553 1.00 79.50 92 TYR A N 1
ATOM 720 C CA . TYR A 1 92 ? -6.412 -16.005 11.708 1.00 79.50 92 TYR A CA 1
ATOM 721 C C . TYR A 1 92 ? -5.040 -16.477 12.177 1.00 79.50 92 TYR A C 1
ATOM 723 O O . TYR A 1 92 ? -4.061 -16.274 11.462 1.00 79.50 92 TYR A O 1
ATOM 731 N N . GLN A 1 93 ? -4.962 -17.084 13.366 1.00 78.00 93 GLN A N 1
ATOM 732 C CA . GLN A 1 93 ? -3.707 -17.592 13.946 1.00 78.00 93 GLN A CA 1
ATOM 733 C C . GLN A 1 93 ? -2.532 -16.587 13.878 1.00 78.00 93 GLN A C 1
ATOM 735 O O . GLN A 1 93 ? -1.381 -16.958 13.649 1.00 78.00 93 GLN A O 1
ATOM 740 N N . GLU A 1 94 ? -2.827 -15.298 14.058 1.00 78.94 94 GLU A N 1
ATOM 741 C CA . GLU A 1 94 ? -1.837 -14.221 13.995 1.00 78.94 94 GLU A CA 1
ATOM 742 C C . GLU A 1 94 ? -0.979 -14.193 15.259 1.00 78.94 94 GLU A C 1
ATOM 744 O O . GLU A 1 94 ? -1.490 -14.253 16.374 1.00 78.94 94 GLU A O 1
ATOM 749 N N . ASP A 1 95 ? 0.333 -14.008 15.127 1.00 83.81 95 ASP A N 1
ATOM 750 C CA . ASP A 1 95 ? 1.178 -13.930 16.318 1.00 83.81 95 ASP A CA 1
ATOM 751 C C . ASP A 1 95 ? 0.766 -12.734 17.215 1.00 83.81 95 ASP A C 1
ATOM 753 O O . ASP A 1 95 ? 0.581 -11.602 16.739 1.00 83.81 95 ASP A O 1
ATOM 757 N N . PRO A 1 96 ? 0.640 -12.957 18.537 1.00 83.69 96 PRO A N 1
ATOM 758 C CA . PRO A 1 96 ? 0.072 -11.984 19.467 1.00 83.69 96 PRO A CA 1
ATOM 759 C C . PRO A 1 96 ? 0.883 -10.685 19.548 1.00 83.69 96 PRO A C 1
ATOM 761 O O . PRO A 1 96 ? 0.323 -9.607 19.778 1.00 83.69 96 PRO A O 1
ATOM 764 N N . ASN A 1 97 ? 2.201 -10.744 19.327 1.00 87.56 97 ASN A N 1
ATOM 765 C CA . ASN A 1 97 ? 3.050 -9.558 19.331 1.00 87.56 9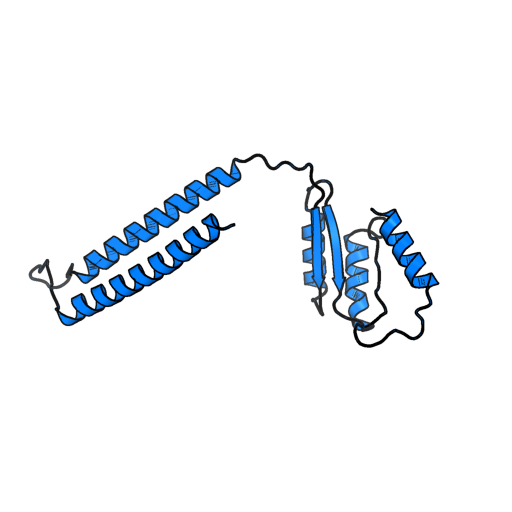7 ASN A CA 1
ATOM 766 C C . ASN A 1 97 ? 2.823 -8.716 18.074 1.00 87.56 97 ASN A C 1
ATOM 768 O O . ASN A 1 97 ? 2.785 -7.482 18.161 1.00 87.56 97 ASN A O 1
ATOM 772 N N . TYR A 1 98 ? 2.673 -9.354 16.911 1.00 86.38 98 TYR A N 1
ATOM 773 C CA . TYR A 1 98 ? 2.376 -8.651 15.664 1.00 86.38 98 TYR A CA 1
ATOM 774 C C . TYR A 1 98 ? 0.955 -8.088 15.654 1.00 86.38 98 TYR A C 1
ATOM 776 O O . TYR A 1 98 ? 0.790 -6.906 15.333 1.00 86.38 98 TYR A O 1
ATOM 784 N N . LEU A 1 99 ? -0.040 -8.852 16.113 1.00 86.38 99 LEU A N 1
ATOM 785 C CA . LEU A 1 99 ? -1.421 -8.384 16.243 1.00 86.38 99 LEU A CA 1
ATOM 786 C C . LEU A 1 99 ? -1.507 -7.153 17.156 1.00 86.38 99 LEU A C 1
ATOM 788 O O . LEU A 1 99 ? -2.086 -6.128 16.788 1.00 86.38 99 LEU A O 1
ATOM 792 N N . ARG A 1 100 ? -0.835 -7.191 18.313 1.00 87.25 100 ARG A N 1
ATOM 793 C CA . ARG A 1 100 ? -0.775 -6.049 19.234 1.00 87.25 100 ARG A CA 1
ATOM 794 C C . ARG A 1 100 ? -0.138 -4.820 18.587 1.00 87.25 100 ARG A C 1
ATOM 796 O O . ARG A 1 100 ? -0.663 -3.713 18.720 1.00 87.25 100 ARG A O 1
ATOM 803 N N . LYS A 1 101 ? 0.982 -4.985 17.876 1.00 88.50 101 LYS A N 1
ATOM 804 C CA . LYS A 1 101 ? 1.641 -3.881 17.152 1.00 88.50 101 LYS A CA 1
ATOM 805 C C . LYS A 1 101 ? 0.737 -3.302 16.060 1.00 88.50 101 LYS A C 1
ATOM 807 O O . LYS A 1 101 ? 0.672 -2.077 15.931 1.00 88.50 101 LYS A O 1
ATOM 812 N N . CYS A 1 102 ? 0.022 -4.155 15.325 1.00 86.00 102 CYS A N 1
ATOM 813 C CA . CYS A 1 102 ? -0.953 -3.753 14.313 1.00 86.00 102 CYS A CA 1
ATOM 814 C C . CYS A 1 102 ? -2.057 -2.885 14.934 1.00 86.00 102 CYS A C 1
ATOM 816 O O . CYS A 1 102 ? -2.244 -1.736 14.531 1.00 86.00 102 CYS A O 1
ATOM 818 N N . LEU A 1 103 ? -2.698 -3.362 16.001 1.00 85.88 103 LEU A N 1
ATOM 819 C CA . LEU A 1 103 ? -3.774 -2.637 16.680 1.00 85.88 103 LEU A CA 1
ATOM 820 C C . LEU A 1 103 ? -3.297 -1.323 17.319 1.00 85.88 103 LEU A C 1
ATOM 822 O O . LEU A 1 103 ? -4.001 -0.318 17.259 1.00 85.88 103 LEU A O 1
ATOM 826 N N . ILE A 1 104 ? -2.075 -1.271 17.863 1.00 87.06 104 ILE A N 1
ATOM 827 C CA . ILE A 1 104 ? -1.473 -0.019 18.360 1.00 87.06 104 ILE A CA 1
ATOM 828 C C . ILE A 1 104 ? -1.223 0.973 17.214 1.00 87.06 104 ILE A C 1
ATOM 830 O O . ILE A 1 104 ? -1.327 2.186 17.404 1.00 87.06 104 ILE A O 1
ATOM 834 N N . SER A 1 105 ? -0.865 0.493 16.022 1.00 86.50 105 SER A N 1
ATOM 835 C CA . SER A 1 105 ? -0.745 1.337 14.828 1.00 86.50 105 SER A CA 1
ATOM 836 C C . SER A 1 105 ? -2.099 1.926 14.434 1.00 86.50 105 SER A C 1
ATOM 838 O O . SER A 1 105 ? -2.221 3.135 14.255 1.00 86.50 105 SER A O 1
ATOM 840 N N . VAL A 1 106 ? -3.136 1.088 14.413 1.00 84.38 106 VAL A N 1
ATOM 841 C CA . VAL A 1 106 ? -4.512 1.486 14.097 1.00 84.38 106 VAL A CA 1
ATOM 842 C C . VAL A 1 106 ? -5.061 2.486 15.115 1.00 84.38 106 VAL A C 1
ATOM 844 O O . VAL A 1 106 ? -5.627 3.504 14.732 1.00 84.38 106 VAL A O 1
ATOM 847 N N . LYS A 1 107 ? -4.833 2.262 16.412 1.00 81.81 107 LYS A N 1
ATOM 848 C CA . LYS A 1 107 ? -5.250 3.181 17.482 1.00 81.81 107 LYS A CA 1
ATOM 849 C C . LYS A 1 107 ? -4.615 4.570 17.363 1.00 81.81 107 LYS A C 1
ATOM 851 O O . LYS A 1 107 ? -5.195 5.549 17.821 1.00 81.81 107 LYS A O 1
ATOM 856 N N . ARG A 1 108 ? -3.422 4.665 16.766 1.00 82.81 108 ARG A N 1
ATOM 857 C CA . ARG A 1 108 ? -2.723 5.938 16.525 1.00 82.81 108 ARG A CA 1
ATOM 858 C C . ARG A 1 108 ? -3.253 6.701 15.309 1.00 82.81 108 ARG A C 1
ATOM 860 O O . ARG A 1 108 ? -2.817 7.829 15.088 1.00 82.81 108 ARG A O 1
ATOM 867 N N . LEU A 1 109 ? -4.178 6.132 14.533 1.00 81.19 109 LEU A N 1
ATOM 868 C CA . LEU A 1 109 ? -4.825 6.845 13.435 1.00 81.19 109 LEU A CA 1
ATOM 869 C C . LEU A 1 109 ? -5.690 7.980 14.000 1.00 81.19 109 LEU A C 1
ATOM 871 O O . LEU A 1 109 ? -6.652 7.751 14.724 1.00 81.19 109 LEU A O 1
ATOM 875 N N . THR A 1 110 ? -5.368 9.220 13.635 1.00 69.44 110 THR A N 1
ATOM 876 C CA . THR A 1 110 ? -6.071 10.439 14.074 1.00 69.44 110 THR A CA 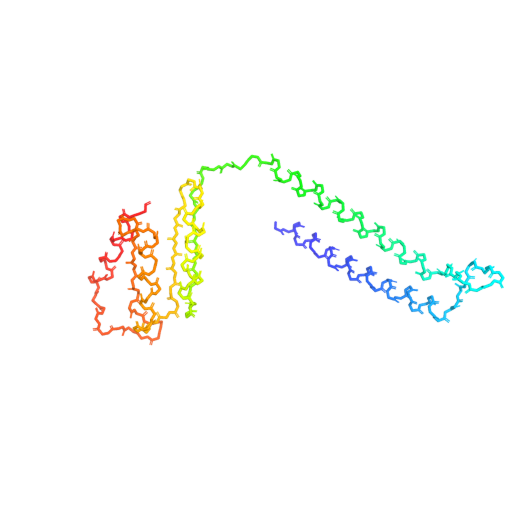1
ATOM 877 C C . THR A 1 110 ? -7.321 10.750 13.241 1.00 69.44 110 THR A C 1
ATOM 879 O O . THR A 1 110 ? -7.803 11.882 13.236 1.00 69.44 110 THR A O 1
ATOM 882 N N . TYR A 1 111 ? -7.853 9.764 12.510 1.00 70.56 111 TYR A N 1
ATOM 883 C CA . TYR A 1 111 ? -8.995 9.971 11.624 1.00 70.56 111 TYR A CA 1
ATOM 884 C C . TYR A 1 111 ? -10.304 10.077 12.430 1.00 70.56 111 TYR A C 1
ATOM 886 O O . TYR A 1 111 ? -10.644 9.144 13.165 1.00 70.56 111 TYR A O 1
ATOM 894 N N . PRO A 1 112 ? -11.064 11.179 12.302 1.00 69.44 112 PRO A N 1
ATOM 895 C CA . PRO A 1 112 ? -12.322 11.348 13.014 1.00 69.44 112 PRO A CA 1
ATOM 896 C C . PRO A 1 112 ? -13.372 10.367 12.471 1.00 69.44 112 PRO A C 1
ATOM 898 O O . PRO A 1 112 ? -13.581 10.268 11.267 1.00 69.44 112 PRO A O 1
ATOM 901 N N . GLY A 1 113 ? -14.045 9.633 13.362 1.00 71.44 113 GLY A N 1
ATOM 902 C CA . GLY A 1 113 ? -15.108 8.699 12.972 1.00 71.44 113 GLY A CA 1
ATOM 903 C C . GLY A 1 113 ? -14.620 7.373 12.375 1.00 71.44 113 GLY A C 1
ATOM 904 O O . GLY A 1 113 ? -15.342 6.766 11.582 1.00 71.44 113 GLY A O 1
ATOM 905 N N . ILE A 1 114 ? -13.413 6.918 12.732 1.00 77.56 114 ILE A N 1
ATOM 906 C CA . ILE A 1 114 ? -12.960 5.559 12.416 1.00 77.56 114 ILE A CA 1
ATOM 907 C C . ILE A 1 114 ? -13.652 4.529 13.327 1.00 77.56 114 ILE A C 1
ATOM 909 O O . ILE A 1 114 ? -13.576 4.618 14.551 1.00 77.56 114 ILE A O 1
ATOM 913 N N . LYS A 1 115 ? -14.331 3.545 12.731 1.00 81.25 115 LYS A N 1
ATOM 914 C CA . LYS A 1 115 ? -14.866 2.352 13.403 1.00 81.25 115 LYS A CA 1
ATOM 915 C C . LYS A 1 115 ? -13.976 1.168 13.016 1.00 81.25 115 LYS A C 1
ATOM 917 O O . LYS A 1 115 ? -13.757 0.939 11.831 1.00 81.25 115 LYS A O 1
ATOM 922 N N . VAL A 1 116 ? -13.432 0.437 13.985 1.00 80.25 116 VAL A N 1
ATOM 923 C CA . VAL A 1 116 ? -12.568 -0.726 13.719 1.00 80.25 116 VAL A CA 1
ATOM 924 C C . VAL A 1 116 ? -13.360 -1.992 13.985 1.00 80.25 116 VAL A C 1
ATOM 926 O O . VAL A 1 116 ? -13.915 -2.154 15.067 1.00 80.25 116 VAL A O 1
ATOM 929 N N . ILE A 1 117 ? -13.410 -2.868 12.991 1.00 83.12 117 ILE A N 1
ATOM 930 C CA . ILE A 1 117 ? -14.103 -4.149 13.035 1.00 83.12 117 ILE A CA 1
ATOM 931 C C . ILE A 1 117 ? -13.033 -5.216 12.860 1.00 83.12 117 ILE A C 1
ATOM 933 O O . ILE A 1 117 ? -12.328 -5.215 11.852 1.00 83.12 117 ILE A O 1
ATOM 937 N N . MET A 1 118 ? -12.888 -6.098 13.842 1.00 82.69 118 MET A N 1
ATOM 938 C CA . MET A 1 118 ? -11.973 -7.229 13.755 1.00 82.69 118 MET A CA 1
ATOM 939 C C . MET A 1 118 ? -12.784 -8.513 13.622 1.00 82.69 118 MET A C 1
ATOM 941 O O . MET A 1 118 ? -13.693 -8.747 14.415 1.00 82.69 118 MET A O 1
ATOM 945 N N . VAL A 1 119 ? -12.466 -9.317 12.614 1.00 81.94 119 VAL A N 1
ATOM 946 C CA . VAL A 1 119 ? -13.090 -10.615 12.355 1.00 81.94 119 VAL A CA 1
ATOM 947 C C . VAL A 1 119 ? -12.034 -11.681 12.594 1.00 81.94 119 VAL A C 1
ATOM 949 O O . VAL A 1 119 ? -10.984 -11.660 11.953 1.00 81.94 119 VAL A O 1
ATOM 952 N N . ILE A 1 120 ? -12.304 -12.578 13.536 1.00 80.94 120 ILE A N 1
ATOM 953 C CA . ILE A 1 120 ? -11.437 -13.712 13.853 1.00 80.94 120 ILE A CA 1
ATOM 954 C C . ILE A 1 120 ? -11.984 -14.916 13.085 1.00 80.94 120 ILE A C 1
ATOM 956 O O . ILE A 1 120 ? -13.123 -15.313 13.315 1.00 80.94 120 ILE A O 1
ATOM 960 N N . ASP A 1 121 ? -11.204 -15.466 12.155 1.00 74.75 121 ASP A N 1
ATOM 961 C CA . ASP A 1 121 ? -11.600 -16.608 11.310 1.00 74.75 121 ASP A CA 1
ATOM 962 C C . ASP A 1 121 ? -11.291 -17.955 11.992 1.00 74.75 121 ASP A C 1
ATOM 964 O O . ASP A 1 121 ? -10.719 -18.866 11.406 1.00 74.75 121 ASP A O 1
ATOM 968 N N . GLY A 1 122 ? -11.589 -18.060 13.285 1.00 63.28 122 GLY A N 1
ATOM 969 C CA . GLY A 1 122 ? -11.244 -19.208 14.116 1.00 63.28 122 GLY A CA 1
ATOM 970 C C . GLY A 1 122 ? -12.272 -19.390 15.224 1.00 63.28 122 GLY A C 1
ATOM 971 O O . GLY A 1 122 ? -12.751 -18.413 15.795 1.00 63.28 122 GLY A O 1
ATOM 972 N N . ASN A 1 123 ? -12.663 -20.639 15.476 1.00 61.59 123 ASN A N 1
ATOM 973 C CA . ASN A 1 123 ? -13.705 -20.992 16.448 1.00 61.59 123 ASN A CA 1
ATOM 974 C C . ASN A 1 123 ? -13.150 -21.871 17.587 1.00 61.59 123 ASN A C 1
ATOM 976 O O . ASN A 1 123 ? -13.916 -22.537 18.284 1.00 61.59 123 ASN A O 1
ATOM 980 N N . GLY A 1 124 ? -11.819 -21.946 17.728 1.00 63.12 124 GLY A N 1
ATOM 981 C CA . GLY A 1 124 ? -11.155 -22.695 18.794 1.00 63.12 124 GLY A CA 1
ATOM 982 C C . GLY A 1 124 ? -11.003 -21.866 20.071 1.00 63.12 124 GLY A C 1
ATOM 983 O O . GLY A 1 124 ? -10.924 -20.640 20.019 1.00 63.12 124 GLY A O 1
ATOM 984 N N . GLU A 1 125 ? -10.898 -22.521 21.233 1.00 61.12 125 GLU A N 1
ATOM 985 C CA . GLU A 1 125 ? -10.558 -21.822 22.487 1.00 61.12 125 GLU A CA 1
ATOM 986 C C . GLU A 1 125 ? -9.192 -21.122 22.406 1.00 61.12 125 GLU A C 1
ATOM 988 O O . GLU A 1 125 ? -8.995 -20.069 23.018 1.00 61.12 125 GLU A O 1
ATOM 993 N N . ASP A 1 126 ? -8.299 -21.663 21.573 1.00 61.38 126 ASP A N 1
ATOM 994 C CA . ASP A 1 126 ? -6.986 -21.112 21.250 1.00 61.38 126 ASP A CA 1
ATOM 995 C C . ASP A 1 126 ? -7.045 -19.804 20.454 1.00 61.38 126 ASP A C 1
ATOM 997 O O . ASP A 1 126 ? -6.017 -19.160 20.330 1.00 61.38 126 ASP A O 1
ATOM 1001 N N . ASP A 1 127 ? -8.198 -19.372 19.929 1.00 65.81 127 ASP A N 1
ATOM 1002 C CA . ASP A 1 127 ? -8.336 -18.112 19.178 1.00 65.81 127 ASP A CA 1
ATOM 1003 C C . ASP A 1 127 ? -8.819 -16.944 20.063 1.00 65.81 127 ASP A C 1
ATOM 1005 O O . ASP A 1 127 ? -8.745 -15.771 19.676 1.00 65.81 127 ASP A O 1
ATOM 1009 N N . ASN A 1 128 ? -9.247 -17.237 21.298 1.00 69.88 128 ASN A N 1
ATOM 1010 C CA . ASN A 1 128 ? -9.768 -16.245 22.243 1.00 69.88 128 ASN A CA 1
ATOM 1011 C C . ASN A 1 128 ? -8.726 -15.186 22.645 1.00 69.88 128 ASN A C 1
ATOM 1013 O O . ASN A 1 128 ? -9.095 -14.048 22.947 1.00 69.88 128 ASN A O 1
ATOM 1017 N N . TYR A 1 129 ? -7.424 -15.500 22.587 1.00 77.69 129 TYR A N 1
ATOM 1018 C CA . TYR A 1 129 ? -6.379 -14.516 22.908 1.00 77.69 129 TYR A CA 1
ATOM 1019 C C . TYR A 1 129 ? -6.422 -13.302 21.968 1.00 77.69 129 TYR A C 1
ATOM 1021 O O . TYR A 1 129 ? -6.104 -12.190 22.390 1.00 77.69 129 TYR A O 1
ATOM 1029 N N . MET A 1 130 ? -6.833 -13.477 20.704 1.00 76.06 130 MET A N 1
ATOM 1030 C CA . MET A 1 130 ? -6.927 -12.373 19.743 1.00 76.06 130 MET A CA 1
ATOM 1031 C C . MET A 1 130 ? -8.004 -11.373 20.170 1.00 76.06 130 MET A C 1
ATOM 1033 O O . MET A 1 130 ? -7.809 -10.158 20.076 1.00 76.06 130 MET A O 1
ATOM 1037 N N . MET A 1 131 ? -9.113 -11.882 20.708 1.00 76.38 131 MET A N 1
ATOM 1038 C CA . MET A 1 131 ? -10.198 -11.079 21.257 1.00 76.38 131 MET A CA 1
ATOM 1039 C C . MET A 1 131 ? -9.743 -10.271 22.479 1.00 76.38 13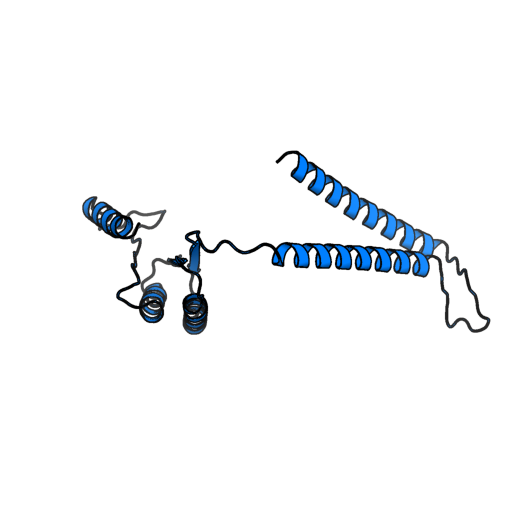1 MET A C 1
ATOM 1041 O O . MET A 1 131 ? -10.019 -9.071 22.574 1.00 76.38 131 MET A O 1
ATOM 1045 N N . ASP A 1 132 ? -9.007 -10.903 23.392 1.00 80.94 132 ASP A N 1
ATOM 1046 C CA . ASP A 1 132 ? -8.491 -10.240 24.590 1.00 80.94 132 ASP A CA 1
ATOM 1047 C C . ASP A 1 132 ? -7.471 -9.152 24.240 1.00 80.94 132 ASP A C 1
ATOM 1049 O O . ASP A 1 132 ? -7.571 -8.026 24.733 1.00 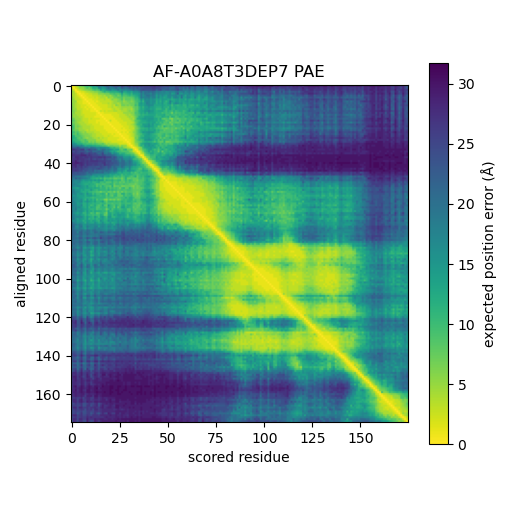80.94 132 ASP A O 1
ATOM 1053 N N . ILE A 1 133 ? -6.558 -9.428 23.301 1.00 82.50 133 ILE A N 1
ATOM 1054 C CA . ILE A 1 133 ? -5.608 -8.429 22.791 1.00 82.50 133 ILE A CA 1
ATOM 1055 C C . ILE A 1 133 ? -6.350 -7.236 22.180 1.00 82.50 133 ILE A C 1
ATOM 1057 O O . ILE A 1 133 ? -5.958 -6.086 22.403 1.00 82.50 133 ILE A O 1
ATOM 1061 N N . PHE A 1 134 ? -7.431 -7.475 21.436 1.00 82.88 134 PHE A N 1
ATOM 1062 C CA . PHE A 1 134 ? -8.238 -6.403 20.860 1.00 82.88 134 PHE A CA 1
ATOM 1063 C C . PHE A 1 134 ? -8.887 -5.524 21.929 1.00 82.88 134 PHE A C 1
ATOM 1065 O O . PHE A 1 134 ? -8.746 -4.297 21.884 1.00 82.88 134 PHE A O 1
ATOM 1072 N N . ARG A 1 135 ? -9.532 -6.135 22.928 1.00 81.12 135 ARG A N 1
ATOM 1073 C CA . ARG A 1 135 ? -10.159 -5.416 24.049 1.00 81.12 135 ARG A CA 1
ATOM 1074 C C . ARG A 1 135 ? -9.140 -4.624 24.861 1.00 81.12 135 ARG A C 1
ATOM 1076 O O . ARG A 1 135 ? -9.408 -3.480 25.231 1.00 81.12 135 ARG A O 1
ATOM 1083 N N . ASP A 1 136 ? -7.964 -5.194 25.095 1.00 84.31 136 ASP A N 1
ATOM 1084 C CA . ASP A 1 136 ? -6.895 -4.547 25.851 1.00 84.31 136 ASP A CA 1
ATOM 1085 C C . ASP A 1 136 ? -6.284 -3.357 25.097 1.00 84.31 136 ASP A C 1
ATOM 1087 O O . ASP A 1 136 ? -5.993 -2.319 25.697 1.00 84.31 136 ASP A O 1
ATOM 1091 N N . VAL A 1 137 ? -6.103 -3.459 23.775 1.00 81.81 137 VAL A N 1
ATOM 1092 C CA . VAL A 1 137 ? -5.539 -2.357 22.980 1.00 81.81 137 VAL A CA 1
ATOM 1093 C C . VAL A 1 137 ? -6.572 -1.253 22.742 1.00 81.81 137 VAL A C 1
ATOM 1095 O O . VAL A 1 137 ? -6.246 -0.072 22.914 1.00 81.81 137 VAL A O 1
ATOM 1098 N N . MET A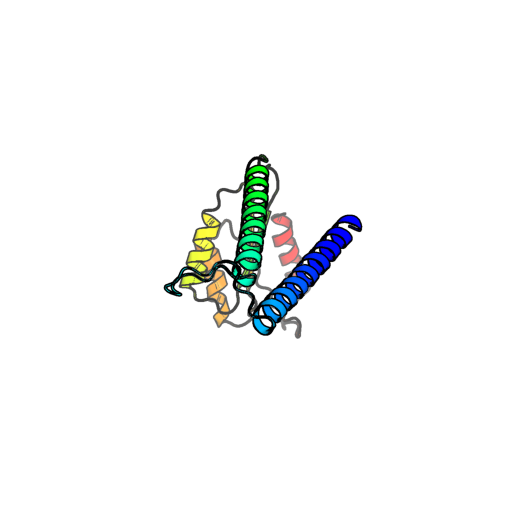 1 138 ? -7.809 -1.600 22.381 1.00 77.19 138 MET A N 1
ATOM 1099 C CA . MET A 1 138 ? -8.860 -0.633 22.027 1.00 77.19 138 MET A CA 1
ATOM 1100 C C . MET A 1 138 ? -9.544 -0.009 23.252 1.00 77.19 138 MET A C 1
ATOM 1102 O O . MET A 1 138 ? -10.036 1.118 23.171 1.00 77.19 138 MET A O 1
ATOM 1106 N N . GLY A 1 139 ? -9.464 -0.672 24.408 1.00 73.38 139 GLY A N 1
ATOM 1107 C CA . GLY A 1 139 ? -10.075 -0.253 25.664 1.00 73.38 139 GLY A CA 1
ATOM 1108 C C . GLY A 1 139 ? -11.442 -0.905 25.860 1.00 73.38 139 GLY A C 1
ATOM 1109 O O . GLY A 1 139 ? -12.302 -0.844 24.981 1.00 73.38 139 GLY A O 1
ATOM 1110 N N . ARG A 1 140 ? -11.651 -1.501 27.038 1.00 61.31 140 ARG A N 1
ATOM 1111 C CA . ARG A 1 140 ? -12.844 -2.300 27.367 1.00 61.31 140 ARG A CA 1
ATOM 1112 C C . ARG A 1 140 ? -14.160 -1.520 27.266 1.00 61.31 140 ARG A C 1
ATOM 1114 O O . ARG A 1 140 ? -15.166 -2.114 26.911 1.00 61.31 140 ARG A O 1
ATOM 1121 N N . ASP A 1 141 ? -14.126 -0.206 27.483 1.00 55.06 141 ASP A N 1
ATOM 1122 C CA . ASP A 1 141 ? -15.317 0.658 27.446 1.00 55.06 141 ASP A CA 1
ATOM 1123 C C . ASP A 1 141 ? -15.687 1.145 26.033 1.00 55.06 141 ASP A C 1
ATOM 1125 O O . ASP A 1 141 ? -16.762 1.701 25.825 1.00 55.06 141 ASP A O 1
ATOM 1129 N N . LYS A 1 142 ? -14.790 0.980 25.04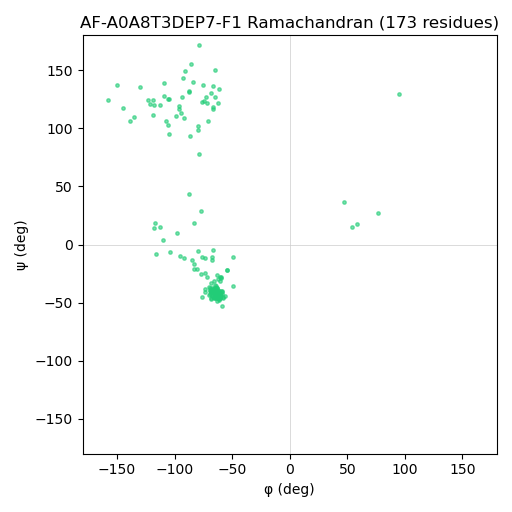9 1.00 58.84 142 LYS A N 1
ATOM 1130 C CA . LYS A 1 142 ? -14.975 1.461 23.664 1.00 58.84 142 LYS A CA 1
ATOM 1131 C C . LYS A 1 142 ? -15.035 0.339 22.629 1.00 58.84 142 LYS A C 1
ATOM 1133 O O . LYS A 1 142 ? -15.306 0.610 21.462 1.00 58.84 142 LYS A O 1
ATOM 1138 N N . ALA A 1 143 ? -14.751 -0.892 23.042 1.00 57.88 143 ALA A N 1
ATOM 1139 C CA . ALA A 1 143 ? -14.714 -2.059 22.179 1.00 57.88 143 ALA A CA 1
ATOM 1140 C C . ALA A 1 143 ? -15.952 -2.932 22.417 1.00 57.88 143 ALA A C 1
ATOM 1142 O O . ALA A 1 143 ? -16.007 -3.693 23.382 1.00 57.88 143 ALA A O 1
ATOM 1143 N N . ALA A 1 144 ? -16.926 -2.855 21.511 1.00 53.94 144 ALA A N 1
ATOM 1144 C CA . ALA A 1 144 ? -17.946 -3.889 21.399 1.00 53.94 144 ALA A CA 1
ATOM 1145 C C . ALA A 1 144 ? -17.300 -5.126 20.763 1.00 53.94 144 ALA A C 1
ATOM 1147 O O . ALA A 1 144 ? -16.637 -5.032 19.730 1.00 53.94 144 ALA A O 1
ATOM 1148 N N . THR A 1 145 ? -17.441 -6.272 21.416 1.00 53.28 145 THR A N 1
ATOM 1149 C CA . THR A 1 145 ? -16.851 -7.535 20.976 1.00 53.28 145 THR A CA 1
ATOM 1150 C C . THR A 1 145 ? -17.974 -8.542 20.825 1.00 53.28 145 THR A C 1
ATOM 1152 O O . THR A 1 145 ? -18.727 -8.750 21.771 1.00 53.28 145 THR A O 1
ATOM 1155 N N . TYR A 1 146 ? -18.096 -9.139 19.644 1.00 54.09 146 TYR A N 1
ATOM 1156 C CA . TYR A 1 146 ? -19.107 -10.148 19.359 1.00 54.09 146 TYR A CA 1
ATOM 1157 C C . TYR A 1 146 ? -18.412 -11.435 18.927 1.00 54.09 146 TYR A C 1
ATOM 1159 O O . TYR A 1 146 ? -17.664 -11.434 17.950 1.00 54.09 146 TYR A O 1
ATOM 1167 N N . ILE A 1 147 ? -18.649 -12.514 19.671 1.00 56.88 147 ILE A N 1
ATOM 1168 C CA . ILE A 1 147 ? -18.204 -13.856 19.300 1.00 56.88 147 ILE A CA 1
ATOM 1169 C C . ILE A 1 147 ? -19.362 -14.511 18.566 1.00 56.88 147 ILE A C 1
ATOM 1171 O O . ILE A 1 147 ? -20.403 -14.798 19.162 1.00 56.88 147 ILE A O 1
ATOM 1175 N N . TRP A 1 148 ? -19.180 -14.761 17.275 1.00 47.97 148 TRP A N 1
ATOM 1176 C CA . TRP A 1 148 ? -20.134 -15.561 16.530 1.00 47.97 148 TRP A CA 1
ATOM 1177 C C . TRP A 1 148 ? -19.867 -17.041 16.820 1.00 47.97 148 TRP A C 1
ATOM 1179 O O . TRP A 1 148 ? -18.915 -17.616 16.311 1.00 47.97 148 TRP A O 1
ATOM 1189 N N . LYS A 1 149 ? -20.693 -17.647 17.682 1.00 48.06 149 LYS A N 1
ATOM 1190 C CA . LYS A 1 149 ? -20.560 -19.060 18.089 1.00 48.06 149 LYS A CA 1
ATOM 1191 C C . LYS A 1 149 ? -21.040 -20.062 17.026 1.00 48.06 149 LYS A C 1
ATOM 1193 O O . LYS A 1 149 ? -20.850 -21.266 17.194 1.00 48.06 149 LYS A O 1
ATOM 1198 N N . SER A 1 150 ? -21.704 -19.598 15.969 1.00 41.97 150 SER A N 1
ATOM 1199 C CA . SER A 1 150 ? -22.245 -20.464 14.918 1.00 41.97 150 SER A CA 1
ATOM 1200 C C . SER A 1 150 ? -21.169 -20.690 13.858 1.00 41.97 150 SER A C 1
ATOM 1202 O O . SER A 1 150 ? -20.517 -19.752 13.420 1.00 41.97 150 SER A O 1
ATOM 1204 N N . ASN A 1 151 ? -20.950 -21.936 13.448 1.00 44.75 151 ASN A N 1
ATOM 1205 C CA . ASN A 1 151 ? -20.046 -22.253 12.345 1.00 44.75 151 ASN A CA 1
ATOM 1206 C C . ASN A 1 151 ? -20.891 -22.301 11.059 1.00 44.75 151 ASN A C 1
ATOM 1208 O O . ASN A 1 151 ? -22.008 -22.817 11.099 1.00 44.75 151 ASN A O 1
ATOM 1212 N N . TYR A 1 152 ? -20.392 -21.846 9.898 1.00 48.59 152 TYR A N 1
ATOM 1213 C CA . TYR A 1 152 ? -21.166 -21.858 8.629 1.00 48.59 152 TYR A CA 1
ATOM 1214 C C . TYR A 1 152 ? -21.721 -23.258 8.273 1.00 48.59 152 TYR A C 1
ATOM 1216 O O . TYR A 1 152 ? -22.706 -23.392 7.550 1.00 48.59 152 TYR A O 1
ATOM 1224 N N . HIS A 1 153 ? -21.107 -24.308 8.828 1.00 48.25 153 HIS A N 1
ATOM 1225 C CA . HIS A 1 153 ? -21.461 -25.712 8.633 1.00 48.25 153 HIS A CA 1
ATOM 1226 C C . HIS A 1 153 ? -22.220 -26.372 9.803 1.00 48.25 153 HIS A C 1
ATOM 1228 O O . HIS A 1 153 ? -22.658 -27.516 9.659 1.00 48.25 153 HIS A O 1
ATOM 1234 N N . HIS A 1 154 ? -22.392 -25.702 10.950 1.00 44.94 154 HIS A N 1
ATOM 1235 C CA . HIS A 1 154 ? -23.138 -26.254 12.086 1.00 44.94 154 HIS A CA 1
ATOM 1236 C C . HIS A 1 154 ? -23.655 -25.155 13.022 1.00 44.94 154 HIS A C 1
ATOM 1238 O O . HIS A 1 154 ? -22.869 -24.375 13.562 1.00 44.94 154 HIS A O 1
ATOM 1244 N N . ARG A 1 155 ? -24.973 -25.149 13.264 1.00 48.28 155 ARG A N 1
ATOM 1245 C CA . ARG A 1 155 ? -25.572 -24.374 14.358 1.00 48.28 155 ARG A CA 1
ATOM 1246 C C . ARG A 1 155 ? -25.066 -24.932 15.685 1.00 48.28 155 ARG A C 1
ATOM 1248 O O . ARG A 1 155 ? -25.146 -26.140 15.912 1.00 48.28 155 ARG A O 1
ATOM 1255 N N . GLY A 1 156 ? -24.527 -24.063 16.536 1.00 48.25 156 GLY A N 1
ATOM 1256 C CA . GLY A 1 156 ? -24.127 -24.435 17.890 1.00 48.25 156 GLY A CA 1
ATOM 1257 C C . GLY A 1 156 ? -25.347 -24.845 18.734 1.00 48.25 156 GLY A C 1
ATOM 1258 O O . GLY A 1 156 ? -26.440 -24.329 18.506 1.00 48.25 156 GLY A O 1
ATOM 1259 N N . PRO A 1 157 ? -25.189 -25.748 19.716 1.00 48.62 157 PRO A N 1
ATOM 1260 C CA . PRO A 1 157 ? -26.301 -26.285 20.511 1.00 48.62 157 PRO A CA 1
ATOM 1261 C C . PRO A 1 157 ? -26.998 -25.265 21.436 1.00 48.62 157 PRO A C 1
ATOM 1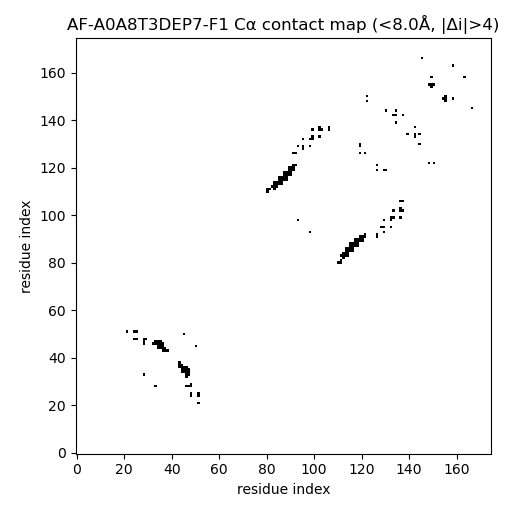263 O O . PRO A 1 157 ? -28.003 -25.607 22.050 1.00 48.62 157 PRO A O 1
ATOM 1266 N N . GLU A 1 158 ? -26.506 -24.023 21.524 1.00 49.84 158 GLU A N 1
ATOM 1267 C CA . GLU A 1 158 ? -27.009 -22.970 22.426 1.00 49.84 158 GLU A CA 1
ATOM 1268 C C . GLU A 1 158 ? -27.574 -21.730 21.699 1.00 49.84 158 GLU A C 1
ATOM 1270 O O . GLU A 1 158 ? -27.690 -20.659 22.290 1.00 49.84 158 GLU A O 1
ATOM 1275 N N . GLU A 1 159 ? -27.919 -21.829 20.413 1.00 51.03 159 GLU A N 1
ATOM 1276 C CA . GLU A 1 159 ? -28.551 -20.720 19.682 1.00 51.03 159 GLU A CA 1
ATOM 1277 C C . GLU A 1 159 ? -30.081 -20.767 19.872 1.00 51.03 159 GLU A C 1
ATOM 1279 O O . GLU A 1 159 ? -30.790 -21.475 19.156 1.00 51.03 159 GLU A O 1
ATOM 1284 N N . SER A 1 160 ? -30.596 -20.033 20.865 1.00 58.47 160 SER A N 1
ATOM 1285 C CA . SER A 1 160 ? -32.009 -19.628 20.897 1.00 58.47 160 SER A CA 1
ATOM 1286 C C . SER A 1 160 ? -32.167 -18.272 20.200 1.00 58.47 160 SER A C 1
ATOM 1288 O O . SER A 1 160 ? -31.249 -17.446 20.223 1.00 58.47 160 SER A O 1
ATOM 1290 N N . ASP A 1 161 ? -33.327 -18.025 19.586 1.00 57.34 161 ASP A N 1
ATOM 1291 C CA . ASP A 1 161 ? -33.632 -16.778 18.861 1.00 57.34 161 ASP A CA 1
ATOM 1292 C C . ASP A 1 161 ? -33.422 -15.510 19.720 1.00 57.34 161 ASP A C 1
ATOM 1294 O O . ASP A 1 161 ? -33.178 -14.422 19.194 1.00 57.34 161 ASP A O 1
ATOM 1298 N N . GLU A 1 162 ? -33.443 -15.650 21.048 1.00 56.16 162 GLU A N 1
ATOM 1299 C CA . GLU A 1 162 ? -33.195 -14.578 22.013 1.00 56.16 162 GLU A CA 1
ATOM 1300 C C . GLU A 1 162 ? -31.737 -14.091 21.997 1.00 56.16 162 GLU A C 1
ATOM 1302 O O . GLU A 1 162 ? -31.507 -12.883 21.983 1.00 56.16 162 GLU A O 1
ATOM 1307 N N . ALA A 1 163 ? -30.750 -14.989 21.890 1.00 55.06 163 ALA A N 1
ATOM 1308 C CA . ALA A 1 163 ? -29.331 -14.611 21.837 1.00 55.06 163 ALA A CA 1
ATOM 1309 C C . ALA A 1 163 ? -28.974 -13.878 20.528 1.00 55.06 163 ALA A C 1
ATOM 1311 O O . ALA A 1 163 ? -28.147 -12.960 20.508 1.00 55.06 163 ALA A O 1
ATOM 1312 N N . TYR A 1 164 ? -29.637 -14.241 19.425 1.00 55.72 164 TYR A N 1
ATOM 1313 C CA . TYR A 1 164 ? -29.511 -13.539 18.148 1.00 55.72 164 TYR A CA 1
ATOM 1314 C C . TYR A 1 164 ? -30.112 -12.126 18.226 1.00 55.72 164 TYR A C 1
ATOM 1316 O O . TYR A 1 164 ? -29.475 -11.158 17.799 1.00 55.72 164 TYR A O 1
ATOM 1324 N N . LEU A 1 165 ? -31.289 -11.976 18.841 1.00 57.44 165 LEU A N 1
ATOM 1325 C CA . LEU A 1 165 ? -31.930 -10.673 19.047 1.00 57.44 165 LEU A CA 1
ATOM 1326 C C . LEU A 1 165 ? -31.138 -9.766 19.998 1.00 57.44 165 LEU A C 1
ATOM 1328 O O . LEU A 1 165 ? -30.995 -8.576 19.715 1.00 57.44 165 LEU A O 1
ATOM 1332 N N . GLU A 1 166 ? -30.567 -10.315 21.070 1.00 58.91 166 GLU A N 1
ATOM 1333 C CA . GLU A 1 166 ? -29.721 -9.574 22.012 1.00 58.91 166 GLU A CA 1
ATOM 1334 C C . GLU A 1 166 ? -28.438 -9.067 21.326 1.00 58.91 166 GLU A C 1
ATOM 1336 O O . GLU A 1 166 ? -28.019 -7.923 21.523 1.00 58.91 166 GLU A O 1
ATOM 1341 N N . SER A 1 167 ? -27.871 -9.866 20.412 1.00 54.72 167 SER A N 1
ATOM 1342 C CA . SER A 1 167 ? -26.709 -9.463 19.612 1.00 54.72 167 SER A CA 1
ATOM 1343 C C . SER A 1 167 ? -27.027 -8.364 18.595 1.00 54.72 167 SER A C 1
ATOM 1345 O O . SER A 1 167 ? -26.266 -7.404 18.454 1.00 54.72 167 SER A O 1
ATOM 1347 N N . LEU A 1 168 ? -28.187 -8.437 17.936 1.00 58.53 168 LEU A N 1
ATOM 1348 C CA . LEU A 1 168 ? -28.664 -7.380 17.047 1.00 58.53 168 LEU A CA 1
ATOM 1349 C C . LEU A 1 168 ? -28.962 -6.092 17.820 1.00 58.53 168 LEU A C 1
ATOM 1351 O O . LEU A 1 168 ? -28.656 -5.004 17.331 1.00 58.53 168 LEU A O 1
ATOM 1355 N N . GLN A 1 169 ? -29.494 -6.191 19.041 1.00 57.59 169 GLN A N 1
ATOM 1356 C CA . GLN A 1 169 ? -29.700 -5.033 19.910 1.00 57.59 169 GLN A CA 1
ATOM 1357 C C . GLN A 1 169 ? -28.371 -4.396 20.325 1.00 57.59 169 GLN A C 1
ATOM 1359 O O . GLN A 1 169 ? -28.225 -3.181 20.188 1.00 57.59 169 GLN A O 1
ATOM 1364 N N . GLN A 1 170 ? -27.368 -5.188 20.719 1.00 56.81 170 GLN A N 1
ATOM 1365 C CA . GLN A 1 170 ? -26.034 -4.664 21.021 1.00 56.81 170 GLN A CA 1
ATOM 1366 C C . GLN A 1 170 ? -25.349 -4.031 19.807 1.00 56.81 170 GLN A C 1
ATOM 1368 O O . GLN A 1 170 ? -24.703 -3.003 19.960 1.00 56.81 170 GLN A O 1
ATOM 1373 N N . VAL A 1 171 ? -25.497 -4.578 18.599 1.00 54.88 171 VAL A N 1
ATOM 1374 C CA . VAL A 1 171 ? -24.903 -3.982 17.388 1.00 54.88 171 VAL A CA 1
ATOM 1375 C C . VAL A 1 171 ? -25.661 -2.720 16.952 1.00 54.88 171 VAL A C 1
ATOM 1377 O O . VAL A 1 171 ? -25.038 -1.733 16.558 1.00 54.88 171 VAL A O 1
ATOM 1380 N N . SER A 1 172 ? -26.993 -2.712 17.065 1.00 53.28 172 SER A N 1
ATOM 1381 C CA . SER A 1 172 ? -27.841 -1.566 16.696 1.00 53.28 172 SER A CA 1
ATOM 1382 C C . SER A 1 172 ? -27.729 -0.385 17.665 1.00 53.28 172 SER A C 1
ATOM 1384 O O . SER A 1 172 ? -27.844 0.760 17.243 1.00 53.28 172 SER A O 1
ATOM 1386 N N . ALA A 1 173 ? -27.410 -0.625 18.940 1.00 46.09 173 ALA A N 1
ATOM 1387 C CA . ALA A 1 173 ? -27.161 0.440 19.912 1.00 46.09 173 ALA A CA 1
ATOM 1388 C C . ALA A 1 173 ? -25.876 1.253 19.623 1.00 46.09 173 ALA A C 1
ATOM 1390 O O . ALA A 1 173 ? -25.687 2.322 20.199 1.00 46.09 173 ALA A O 1
ATOM 1391 N N . TRP A 1 174 ? -24.999 0.763 18.736 1.00 43.56 174 TRP A N 1
ATOM 1392 C CA . TRP A 1 174 ? -23.725 1.397 18.357 1.00 43.56 174 TRP A CA 1
ATOM 1393 C C . TRP A 1 174 ? -23.709 1.950 16.914 1.00 43.56 174 TRP A C 1
ATOM 1395 O O . TRP A 1 174 ? -22.658 2.418 16.435 1.00 43.56 174 TRP A O 1
ATOM 1405 N N . SER A 1 175 ? -24.839 1.882 16.192 1.00 36.12 175 SER A N 1
ATOM 1406 C CA . SER A 1 175 ? -24.985 2.463 14.846 1.00 36.12 175 SER A CA 1
ATOM 1407 C C . SER A 1 175 ? -25.150 3.973 14.917 1.00 36.12 175 SER A C 1
ATOM 1409 O O . SER A 1 175 ? -24.267 4.651 14.334 1.00 36.12 175 SER A O 1
#

Organism: NCBI:txid1534307

Foldseek 3Di:
DVVVVVVVVCVVCVVVVLVVVLVVQQVCQVVVVAQPDDDPPPPDGCGSNVVSVVVVVVVVVVVVVVVVVVVVVVVPPDDPLPDAAEAEAEDEPDDLVVLLVVLLVVVPPPRPRYHYHYHYPDQDPVSCSSVVSNCVSCDVVRDDDDDDNADPVGGDPPDDVVVVVVVVVSVVVVD

Nearest PDB structures (foldseek):
  7spa-assembly1_A  TM=8.003E-01  e=5.245E-05  Paramecium bursaria Chlorella virus CZ-2
  7ofy-assembly1_A  TM=4.461E-01  e=2.714E-01  Agrobacterium tumefaciens
  6g4r-assembly1_E  TM=3.604E-01  e=2.389E-01  Corynebacterium glutamicum
  4yo7-assembly1_A  TM=3.802E-01  e=6.633E-01  Halalkalibacterium halodurans C-125
  5u76-assembly1_A  TM=2.841E-01  e=5.808E+00  Gallus gallus